Protein AF-A0AAD8FP89-F1 (afdb_monomer)

Structure (mmCIF, N/CA/C/O backbone):
data_AF-A0AAD8FP89-F1
#
_entry.id   AF-A0AAD8FP89-F1
#
loop_
_atom_site.group_PDB
_atom_site.id
_atom_site.type_symbol
_atom_site.label_atom_id
_atom_site.label_alt_id
_atom_site.label_comp_id
_atom_site.label_asym_id
_atom_site.label_entity_id
_atom_site.label_seq_id
_atom_site.pdbx_PDB_ins_code
_atom_site.Cartn_x
_atom_site.Cartn_y
_atom_site.Cartn_z
_atom_site.occupancy
_atom_site.B_iso_or_equiv
_atom_site.auth_seq_id
_atom_site.auth_comp_id
_atom_site.auth_asym_id
_atom_site.auth_atom_id
_atom_site.pdbx_PDB_model_num
ATOM 1 N N . MET A 1 1 ? 28.200 -33.437 -31.826 1.00 55.28 1 MET A N 1
ATOM 2 C CA . MET A 1 1 ? 26.961 -32.674 -32.112 1.00 55.28 1 MET A CA 1
ATOM 3 C C . MET A 1 1 ? 27.353 -31.212 -32.276 1.00 55.28 1 MET A C 1
ATOM 5 O O . MET A 1 1 ? 28.070 -30.703 -31.431 1.00 55.28 1 MET A O 1
ATOM 9 N N . SER A 1 2 ? 27.019 -30.616 -33.423 1.00 69.06 2 SER A N 1
ATOM 10 C CA . SER A 1 2 ? 27.700 -29.448 -34.011 1.00 69.06 2 SER A CA 1
ATOM 11 C C . SER A 1 2 ? 27.515 -28.133 -33.236 1.00 69.06 2 SER A C 1
ATOM 13 O O . SER A 1 2 ? 26.388 -27.765 -32.905 1.00 69.06 2 SER A O 1
ATOM 15 N N . SER A 1 3 ? 28.619 -27.410 -33.019 1.00 79.19 3 SER A N 1
ATOM 16 C CA . SER A 1 3 ? 28.738 -26.124 -32.308 1.00 79.19 3 SER A CA 1
ATOM 17 C C . SER A 1 3 ? 27.780 -25.030 -32.800 1.00 79.19 3 SER A C 1
ATOM 19 O O . SER A 1 3 ? 27.405 -24.149 -32.033 1.00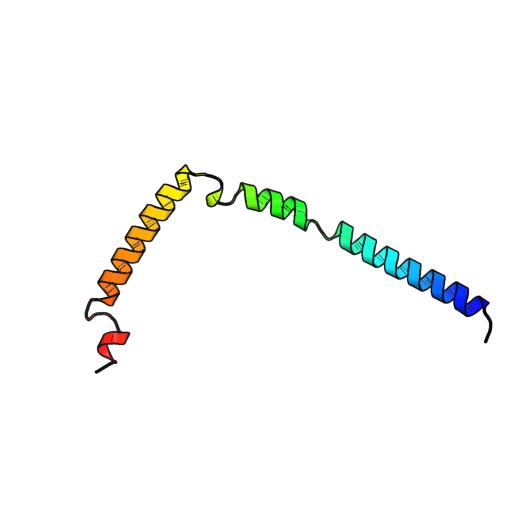 79.19 3 SER A O 1
ATOM 21 N N . ILE A 1 4 ? 27.309 -25.120 -34.047 1.00 87.50 4 ILE A N 1
ATOM 22 C CA . ILE A 1 4 ? 26.284 -24.227 -34.611 1.00 87.50 4 ILE A CA 1
ATOM 23 C C . ILE A 1 4 ? 24.973 -24.294 -33.821 1.00 87.50 4 ILE A C 1
ATOM 25 O O . ILE A 1 4 ? 24.395 -23.259 -33.509 1.00 87.50 4 ILE A O 1
ATOM 29 N N . LYS A 1 5 ? 24.540 -25.493 -33.412 1.00 83.56 5 LYS A N 1
ATOM 30 C CA . LYS A 1 5 ? 23.318 -25.654 -32.606 1.00 83.56 5 LYS A CA 1
ATOM 31 C C . LYS A 1 5 ? 23.447 -24.986 -31.236 1.00 83.56 5 LYS A C 1
ATOM 33 O O . 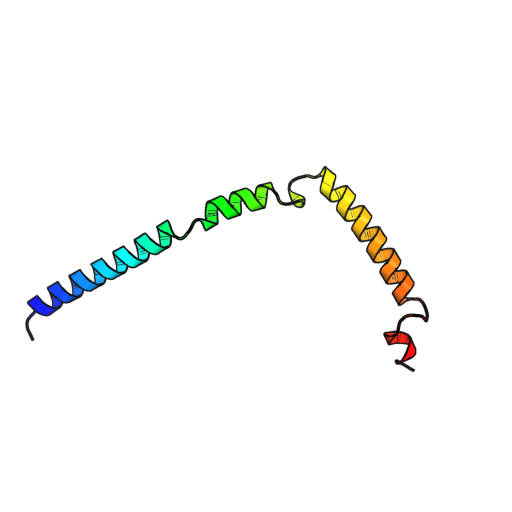LYS A 1 5 ? 22.469 -24.464 -30.715 1.00 83.56 5 LYS A O 1
ATOM 38 N N . TRP A 1 6 ? 24.654 -24.977 -30.673 1.00 86.50 6 TRP A N 1
ATOM 39 C CA . TRP A 1 6 ? 24.951 -24.322 -29.400 1.00 86.50 6 TRP A CA 1
ATOM 40 C C . TRP A 1 6 ? 24.879 -22.798 -29.503 1.00 86.50 6 TRP A C 1
ATOM 42 O O . TRP A 1 6 ? 24.284 -22.156 -28.642 1.00 86.50 6 TRP A O 1
ATOM 52 N N . ILE A 1 7 ? 25.422 -22.227 -30.581 1.00 87.50 7 ILE A N 1
ATOM 53 C CA . ILE A 1 7 ? 25.376 -20.780 -30.832 1.00 87.50 7 ILE A CA 1
ATOM 54 C C . ILE A 1 7 ? 23.928 -20.325 -31.050 1.00 87.50 7 ILE A C 1
ATOM 56 O O . ILE A 1 7 ? 23.489 -19.354 -30.434 1.00 87.50 7 ILE A O 1
ATOM 60 N N . THR A 1 8 ? 23.158 -21.059 -31.858 1.00 92.31 8 THR A N 1
ATOM 61 C CA . THR A 1 8 ? 21.743 -20.749 -32.100 1.00 92.31 8 THR A CA 1
ATOM 62 C C . THR A 1 8 ? 20.910 -20.853 -30.823 1.00 92.31 8 THR A C 1
ATOM 64 O O . THR A 1 8 ? 20.160 -19.932 -30.510 1.00 92.31 8 THR A O 1
ATOM 67 N N . ASN A 1 9 ? 21.073 -21.927 -30.043 1.00 89.06 9 ASN A N 1
ATOM 68 C CA . ASN A 1 9 ? 20.332 -22.092 -28.791 1.00 89.06 9 ASN A CA 1
ATOM 69 C C . ASN A 1 9 ? 20.686 -21.016 -27.758 1.00 89.06 9 ASN A C 1
ATOM 71 O O . ASN A 1 9 ? 19.798 -20.527 -27.066 1.00 89.06 9 ASN A O 1
ATOM 75 N N . SER A 1 10 ? 21.958 -20.620 -27.678 1.00 88.50 10 SER A N 1
ATOM 76 C CA . SER A 1 10 ? 22.400 -19.539 -26.794 1.00 88.50 10 SER A CA 1
ATOM 77 C C . SER A 1 10 ? 21.759 -18.202 -27.183 1.00 88.50 10 SER A C 1
ATOM 79 O O . SER A 1 10 ? 21.194 -17.516 -26.334 1.00 88.50 10 SER A O 1
ATOM 81 N N . GLY A 1 11 ? 21.737 -17.870 -28.479 1.00 92.00 11 GLY A N 1
ATOM 82 C CA . GLY A 1 11 ? 21.078 -16.657 -28.976 1.00 92.00 11 GLY A CA 1
ATOM 83 C C . GLY A 1 11 ? 19.579 -16.611 -28.659 1.00 92.00 11 GLY A C 1
ATOM 84 O O . GLY A 1 11 ? 19.075 -15.583 -28.211 1.00 92.00 11 GLY A O 1
ATOM 85 N N . ILE A 1 12 ? 18.878 -17.739 -28.815 1.00 92.75 12 ILE A N 1
ATOM 86 C CA . ILE A 1 12 ? 17.456 -17.858 -28.452 1.00 92.75 12 ILE A CA 1
ATOM 87 C C . ILE A 1 12 ? 17.258 -17.653 -26.944 1.00 92.75 12 ILE A C 1
ATOM 89 O O . ILE A 1 12 ? 16.340 -16.940 -26.539 1.00 92.75 12 ILE A O 1
ATOM 93 N N . LEU A 1 13 ? 18.130 -18.232 -26.112 1.00 94.00 13 LEU A N 1
ATOM 94 C CA . LEU A 1 13 ? 18.053 -18.115 -24.656 1.00 94.00 13 LEU A CA 1
ATOM 95 C C . LEU A 1 13 ? 18.205 -16.657 -24.199 1.00 94.00 13 LEU A C 1
ATOM 97 O O . LEU A 1 13 ? 17.380 -16.158 -23.436 1.00 94.00 13 LEU A O 1
ATOM 101 N N . PHE A 1 14 ? 19.219 -15.950 -24.705 1.00 94.38 14 PHE A N 1
ATOM 102 C CA . PHE A 1 14 ? 19.427 -14.538 -24.379 1.00 94.38 14 PHE A CA 1
ATOM 103 C C . PHE A 1 14 ? 18.294 -13.649 -24.900 1.00 94.38 14 PHE A C 1
ATOM 105 O O . PHE A 1 14 ? 17.860 -12.743 -24.189 1.00 94.38 14 PHE A O 1
ATOM 112 N N . GLY A 1 15 ? 17.759 -13.938 -26.091 1.00 94.38 15 GLY A N 1
ATOM 113 C CA . GLY A 1 15 ? 16.587 -13.242 -26.624 1.00 94.38 15 GLY A CA 1
ATOM 114 C C . GLY A 1 15 ? 15.347 -13.410 -25.740 1.00 94.38 15 GLY A C 1
ATOM 115 O O . GLY A 1 15 ? 14.653 -12.434 -25.456 1.00 94.38 15 GLY A O 1
ATOM 116 N N . ALA A 1 16 ? 15.097 -14.625 -25.243 1.00 93.75 16 ALA A N 1
ATOM 117 C CA . ALA A 1 16 ? 13.987 -14.905 -24.335 1.00 93.75 16 ALA A CA 1
ATOM 118 C C . ALA A 1 16 ? 14.152 -14.194 -22.981 1.00 93.75 16 ALA A C 1
ATOM 120 O O . ALA A 1 16 ? 13.207 -13.572 -22.496 1.00 93.75 16 ALA A O 1
ATOM 121 N N . ILE A 1 17 ? 15.356 -14.221 -22.398 1.00 93.94 17 ILE A N 1
ATOM 122 C CA . ILE A 1 17 ? 15.658 -13.525 -21.136 1.00 93.94 17 ILE A CA 1
ATOM 123 C C . ILE A 1 17 ? 15.468 -12.011 -21.293 1.00 93.94 17 ILE A C 1
ATOM 125 O O . ILE A 1 17 ? 14.842 -11.380 -20.443 1.00 93.94 17 ILE A O 1
ATOM 129 N N . GLY A 1 18 ? 15.951 -11.433 -22.398 1.00 92.56 18 GLY A N 1
ATOM 130 C CA . GLY A 1 18 ? 15.777 -10.012 -22.698 1.00 92.56 18 GLY A CA 1
ATOM 131 C C . GLY A 1 18 ? 14.307 -9.611 -22.839 1.00 92.56 18 GLY A C 1
ATOM 132 O O . GLY A 1 18 ? 13.897 -8.589 -22.291 1.00 92.56 18 GLY A O 1
ATOM 133 N N . MET A 1 19 ? 13.493 -10.440 -23.501 1.00 92.88 19 MET A N 1
ATOM 134 C CA . MET A 1 19 ? 12.049 -10.210 -23.617 1.00 92.88 19 MET A CA 1
ATOM 135 C C . MET A 1 19 ? 11.337 -10.272 -22.264 1.00 92.88 19 MET A C 1
ATOM 137 O O . MET A 1 19 ? 10.553 -9.378 -21.957 1.00 92.88 19 MET A O 1
ATOM 141 N N . VAL A 1 20 ? 11.630 -11.279 -21.435 1.00 91.44 20 VAL A N 1
ATOM 142 C CA . VAL A 1 20 ? 11.040 -11.399 -20.090 1.00 91.44 20 VAL A CA 1
ATOM 143 C C . VAL A 1 20 ? 11.420 -10.202 -19.221 1.00 91.44 20 VAL A C 1
ATOM 145 O O . VAL A 1 20 ? 10.556 -9.626 -18.563 1.00 91.44 20 VAL A O 1
ATOM 148 N N . TYR A 1 21 ? 12.687 -9.785 -19.254 1.00 89.00 21 TYR A N 1
ATOM 149 C CA . TYR A 1 21 ? 13.152 -8.625 -18.498 1.00 89.00 21 TYR A CA 1
ATOM 150 C C . TYR A 1 21 ? 12.486 -7.326 -18.968 1.00 89.00 21 TYR A C 1
ATOM 152 O O . TYR A 1 21 ? 12.001 -6.555 -18.144 1.00 89.00 21 TYR A O 1
ATOM 160 N N . GLY A 1 22 ? 12.389 -7.107 -20.284 1.00 88.69 22 GLY A N 1
ATOM 161 C CA . GLY A 1 22 ? 11.692 -5.947 -20.844 1.00 88.69 22 GLY A CA 1
ATOM 162 C C . GLY A 1 22 ? 10.205 -5.917 -20.484 1.00 88.69 22 GLY A C 1
ATOM 163 O O . GLY A 1 22 ? 9.657 -4.865 -20.164 1.00 88.69 22 GLY A O 1
ATOM 164 N N . PHE A 1 23 ? 9.547 -7.077 -20.465 1.00 88.44 23 PHE A N 1
ATOM 165 C CA . PHE A 1 23 ? 8.152 -7.171 -20.042 1.00 88.44 23 PHE A CA 1
ATOM 166 C C . PHE A 1 23 ? 7.991 -6.905 -18.539 1.00 88.44 23 PHE A C 1
ATOM 168 O O . PHE A 1 23 ? 7.057 -6.218 -18.129 1.00 88.44 23 PHE A O 1
ATOM 175 N N . TRP A 1 24 ? 8.915 -7.396 -17.709 1.00 82.38 24 TRP A N 1
ATOM 176 C CA . TRP A 1 24 ? 8.923 -7.159 -16.264 1.00 82.38 24 TRP A CA 1
ATOM 177 C C . TRP A 1 24 ? 9.084 -5.675 -15.914 1.00 82.38 24 TRP A C 1
ATOM 179 O O . TRP A 1 24 ? 8.367 -5.160 -15.059 1.00 82.38 24 TRP A O 1
ATOM 189 N N . THR A 1 25 ? 9.986 -4.958 -16.588 1.00 82.25 25 THR A N 1
ATOM 190 C CA . THR A 1 25 ? 10.187 -3.522 -16.337 1.00 82.25 25 THR A CA 1
ATOM 191 C C . THR A 1 25 ? 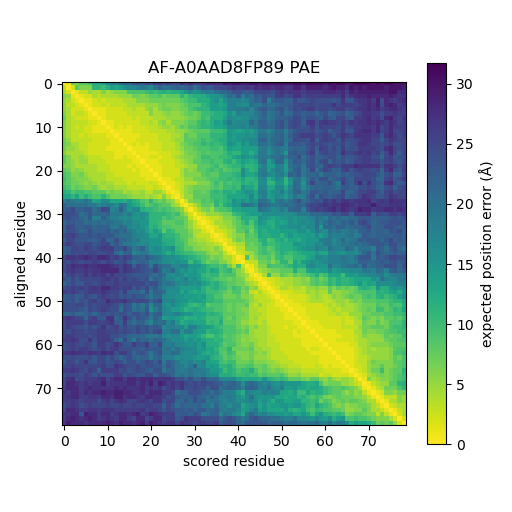8.994 -2.689 -16.802 1.00 82.25 25 THR A C 1
ATOM 193 O O . THR A 1 25 ? 8.557 -1.801 -16.072 1.00 82.25 25 THR A O 1
ATOM 196 N N . MET A 1 26 ? 8.396 -3.022 -17.951 1.00 78.75 26 MET A N 1
ATOM 197 C CA . MET A 1 26 ? 7.189 -2.356 -18.462 1.00 78.75 26 MET A CA 1
ATOM 198 C C . MET A 1 26 ? 5.972 -2.579 -17.547 1.00 78.75 26 MET A C 1
ATOM 200 O O . MET A 1 26 ? 5.166 -1.677 -17.329 1.00 78.75 26 MET A O 1
ATOM 204 N N . THR A 1 27 ? 5.839 -3.787 -16.991 1.00 73.94 27 THR A N 1
ATOM 205 C CA . THR A 1 27 ? 4.741 -4.183 -16.091 1.00 73.94 27 THR A CA 1
ATOM 206 C C . THR A 1 27 ? 5.015 -3.893 -14.618 1.00 73.94 27 THR A C 1
ATOM 208 O O . THR A 1 27 ? 4.204 -4.264 -13.770 1.00 73.94 27 THR A O 1
ATOM 211 N N . SER A 1 28 ? 6.095 -3.178 -14.292 1.00 65.69 28 SER A N 1
ATOM 212 C CA . SER A 1 28 ? 6.421 -2.720 -12.940 1.00 65.69 28 SER A CA 1
ATOM 213 C C . SER A 1 28 ? 6.040 -1.236 -12.722 1.00 65.69 28 SER A C 1
ATOM 215 O O . SER A 1 28 ? 6.899 -0.426 -12.368 1.00 65.69 28 SER A O 1
ATOM 217 N N . PRO A 1 29 ? 4.750 -0.827 -12.786 1.00 59.22 29 PRO A N 1
ATOM 218 C CA . PRO A 1 29 ? 4.313 0.506 -12.356 1.00 59.22 29 PRO A CA 1
ATOM 219 C C . PRO A 1 29 ? 4.351 0.655 -10.819 1.00 59.22 29 PRO A C 1
ATOM 221 O O . PRO A 1 29 ? 3.707 1.530 -10.240 1.00 59.22 29 PRO A O 1
ATOM 224 N N . 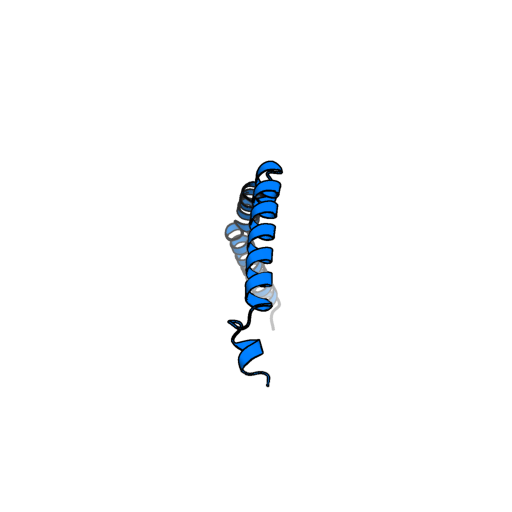GLY A 1 30 ? 5.047 -0.247 -10.120 1.00 61.97 30 GLY A N 1
ATOM 225 C CA . GLY A 1 30 ? 5.037 -0.362 -8.670 1.00 61.97 30 GLY A CA 1
ATOM 226 C C . GLY A 1 30 ? 5.716 0.806 -7.969 1.00 61.97 30 GLY A C 1
ATOM 227 O O . GLY A 1 30 ? 5.263 1.190 -6.898 1.00 61.97 30 GLY A O 1
ATOM 228 N N . GLU A 1 31 ? 6.761 1.399 -8.544 1.00 63.00 31 GLU A N 1
ATOM 229 C CA . GLU A 1 31 ? 7.503 2.466 -7.861 1.00 63.00 31 GLU A CA 1
ATOM 230 C C . GLU A 1 31 ? 6.769 3.806 -7.871 1.00 63.00 31 GLU A C 1
ATOM 232 O O . GLU A 1 31 ? 6.700 4.467 -6.836 1.00 63.00 31 GLU A O 1
ATOM 237 N N . GLU A 1 32 ? 6.155 4.189 -8.991 1.00 62.38 32 GLU A N 1
ATOM 238 C CA . GLU A 1 32 ? 5.349 5.412 -9.052 1.00 62.38 32 GLU A CA 1
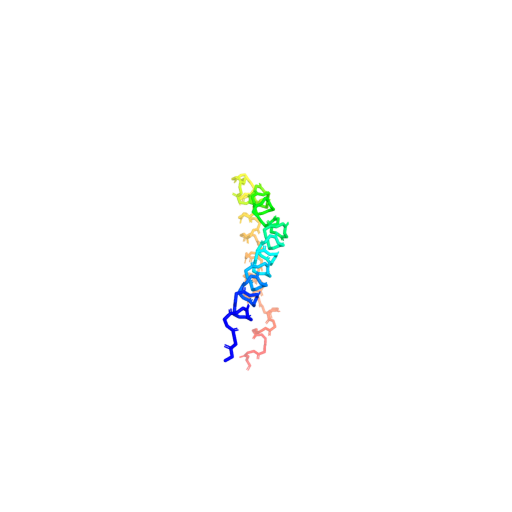ATOM 239 C C . GLU A 1 32 ? 4.079 5.287 -8.211 1.00 62.38 32 GLU A C 1
ATOM 241 O O . GLU A 1 32 ? 3.754 6.192 -7.442 1.00 62.38 32 GLU A O 1
ATOM 246 N N . ARG A 1 33 ? 3.406 4.127 -8.252 1.00 63.22 33 ARG A N 1
ATOM 247 C CA . ARG A 1 33 ? 2.245 3.886 -7.385 1.00 63.22 33 ARG A CA 1
ATOM 248 C C . ARG A 1 33 ? 2.620 3.861 -5.909 1.00 63.22 33 ARG A C 1
ATOM 250 O O . ARG A 1 33 ? 1.903 4.456 -5.117 1.00 63.22 33 ARG A O 1
ATOM 257 N N . LYS A 1 34 ? 3.749 3.257 -5.526 1.00 62.97 34 LYS A N 1
ATOM 258 C CA . LYS A 1 34 ? 4.233 3.296 -4.135 1.00 62.97 34 LYS A CA 1
ATOM 259 C C . LYS A 1 34 ? 4.544 4.723 -3.685 1.00 62.97 34 LYS A C 1
ATOM 261 O O . LYS A 1 34 ? 4.146 5.100 -2.590 1.00 62.97 34 LYS A O 1
ATOM 266 N N . LYS A 1 35 ? 5.188 5.536 -4.530 1.00 63.44 35 LYS A N 1
ATOM 267 C CA . LYS A 1 35 ? 5.469 6.951 -4.229 1.00 63.44 35 LYS A CA 1
ATOM 268 C C . LYS A 1 35 ? 4.194 7.782 -4.066 1.00 63.44 35 LYS A C 1
ATOM 270 O O . LYS A 1 35 ? 4.170 8.663 -3.213 1.00 63.44 35 LYS A O 1
ATOM 275 N N . ASN A 1 36 ? 3.147 7.496 -4.837 1.00 62.25 36 ASN A N 1
ATOM 276 C CA . ASN A 1 36 ? 1.857 8.179 -4.706 1.00 62.25 36 ASN A CA 1
ATOM 277 C C . ASN A 1 36 ? 1.086 7.709 -3.466 1.00 62.25 36 ASN A C 1
ATOM 279 O O . ASN A 1 36 ? 0.608 8.537 -2.704 1.00 62.25 36 ASN A O 1
ATOM 283 N N . ILE A 1 37 ? 1.077 6.402 -3.183 1.00 64.00 37 ILE A N 1
ATOM 284 C CA . ILE A 1 37 ? 0.441 5.847 -1.979 1.00 64.00 37 ILE A CA 1
ATOM 285 C C . ILE A 1 37 ? 1.082 6.418 -0.711 1.00 64.00 37 ILE A C 1
ATOM 287 O O . ILE A 1 37 ? 0.361 6.785 0.204 1.00 64.00 37 ILE A O 1
ATOM 291 N N . ILE A 1 38 ? 2.413 6.556 -0.662 1.00 62.16 38 ILE A N 1
ATOM 292 C CA . ILE A 1 38 ? 3.112 7.125 0.504 1.00 62.16 38 ILE A CA 1
ATOM 293 C C . ILE A 1 38 ? 2.730 8.596 0.742 1.00 62.16 38 ILE A C 1
ATOM 295 O O . ILE A 1 38 ? 2.664 9.024 1.891 1.00 62.16 38 ILE A O 1
ATOM 299 N N . LYS A 1 39 ? 2.447 9.366 -0.317 1.00 61.59 39 LYS A N 1
ATOM 300 C CA . LYS A 1 39 ? 1.979 10.758 -0.194 1.00 61.59 39 LYS A CA 1
ATOM 301 C C . LYS A 1 39 ? 0.548 10.855 0.335 1.00 61.59 39 LYS A C 1
ATOM 303 O O . LYS A 1 39 ? 0.236 11.815 1.031 1.00 61.59 39 LYS A O 1
ATOM 308 N N . ASP A 1 40 ? -0.278 9.856 0.037 1.00 63.03 40 ASP A N 1
ATOM 309 C CA . ASP A 1 40 ? -1.675 9.784 0.470 1.00 63.03 40 ASP A CA 1
ATOM 310 C C . ASP A 1 40 ? -1.852 9.058 1.816 1.00 63.03 40 ASP A C 1
ATOM 312 O O . ASP A 1 40 ? -2.976 8.923 2.310 1.00 63.03 40 ASP A O 1
ATOM 316 N N . LEU A 1 41 ? -0.763 8.582 2.440 1.00 64.75 41 LEU A N 1
ATOM 317 C CA . LEU A 1 41 ? -0.847 7.949 3.751 1.00 64.75 41 LEU A CA 1
ATOM 318 C C . LEU A 1 41 ? -1.299 8.974 4.804 1.00 64.75 41 LEU A C 1
ATOM 320 O O . LEU A 1 41 ? -0.750 10.077 4.880 1.00 64.75 41 LEU A O 1
ATOM 324 N N . PRO A 1 42 ? -2.242 8.601 5.687 1.00 58.62 42 PRO A N 1
ATOM 325 C CA . PRO A 1 42 ? -2.711 9.477 6.759 1.00 58.62 42 PRO A CA 1
ATOM 326 C C . PRO A 1 42 ? -1.593 9.869 7.742 1.00 58.62 42 PRO A C 1
ATOM 328 O O . PRO A 1 42 ? -1.736 10.868 8.440 1.00 58.62 42 PRO A O 1
ATOM 331 N N . GLU A 1 43 ? -0.483 9.121 7.761 1.00 61.16 43 GLU A N 1
ATOM 332 C CA . GLU A 1 43 ? 0.729 9.385 8.550 1.00 61.16 43 GLU A CA 1
ATOM 333 C C . GLU A 1 43 ? 1.580 10.548 8.011 1.00 61.16 43 GLU A C 1
ATOM 335 O O . GLU A 1 43 ? 2.351 11.137 8.764 1.00 61.16 43 GLU A O 1
ATOM 340 N N . ALA A 1 44 ? 1.440 10.922 6.733 1.00 62.81 44 ALA A N 1
ATOM 341 C CA . ALA A 1 44 ? 2.194 12.031 6.143 1.00 62.81 44 ALA A CA 1
ATOM 342 C C . ALA A 1 44 ? 1.689 13.411 6.610 1.00 62.81 44 ALA A C 1
ATOM 344 O O . ALA A 1 44 ? 2.393 14.411 6.464 1.00 62.81 44 ALA A O 1
ATOM 345 N N . ASN A 1 45 ? 0.477 13.477 7.180 1.00 66.88 45 ASN A N 1
ATOM 346 C CA . ASN A 1 45 ? -0.101 14.702 7.720 1.00 66.88 45 ASN A CA 1
ATOM 347 C C . ASN A 1 45 ? -0.134 14.654 9.263 1.00 66.88 45 ASN A C 1
ATOM 349 O O . ASN A 1 45 ? -0.995 13.968 9.826 1.00 66.88 45 ASN A O 1
ATOM 353 N N . PRO A 1 46 ? 0.726 15.423 9.963 1.00 67.12 46 PRO A N 1
ATOM 354 C CA . PRO A 1 46 ? 0.790 15.403 11.425 1.00 67.12 46 PRO A CA 1
ATOM 355 C C . PRO A 1 46 ? -0.533 15.815 12.092 1.00 67.12 46 PRO A C 1
ATOM 357 O O . PRO A 1 46 ? -0.841 15.341 13.182 1.00 67.12 46 PRO A O 1
ATOM 360 N N . LEU A 1 47 ? -1.366 16.620 11.421 1.00 69.62 47 LEU A N 1
ATOM 361 C CA . LEU A 1 47 ? -2.661 17.063 11.951 1.00 69.62 47 LEU A CA 1
ATOM 362 C C . LEU A 1 47 ? -3.699 15.929 11.995 1.00 69.62 47 LEU A C 1
ATOM 364 O O . LEU A 1 47 ? -4.459 15.819 12.953 1.00 69.62 47 LEU A O 1
ATOM 368 N N . ARG A 1 48 ? -3.705 15.039 10.992 1.00 69.50 48 ARG A N 1
ATOM 369 C CA . ARG A 1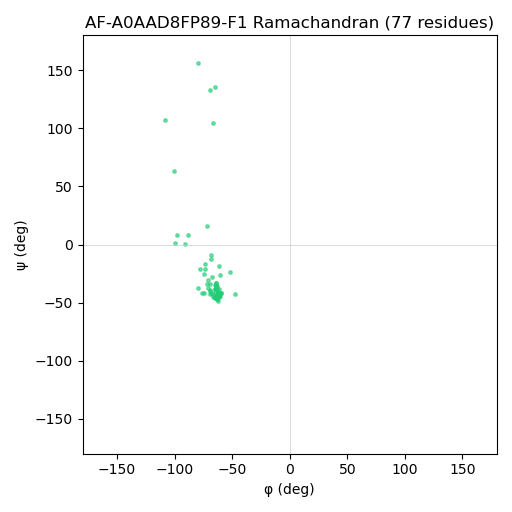 48 ? -4.612 13.873 10.965 1.00 69.50 48 ARG A CA 1
ATOM 370 C C . ARG A 1 48 ? -4.178 12.782 11.939 1.00 69.50 48 ARG A C 1
ATOM 372 O O . ARG A 1 48 ? -5.009 11.994 12.393 1.00 69.50 48 ARG A O 1
ATOM 379 N N . MET A 1 49 ? -2.889 12.735 12.273 1.00 74.00 49 MET A N 1
ATOM 380 C CA . MET A 1 49 ? -2.355 11.779 13.234 1.00 74.00 49 MET A CA 1
ATOM 381 C C . MET A 1 49 ? -2.938 12.028 14.631 1.00 74.00 49 MET A C 1
ATOM 383 O O . MET A 1 49 ? -3.421 11.084 15.253 1.00 74.00 49 MET A O 1
ATOM 387 N N . GLU A 1 50 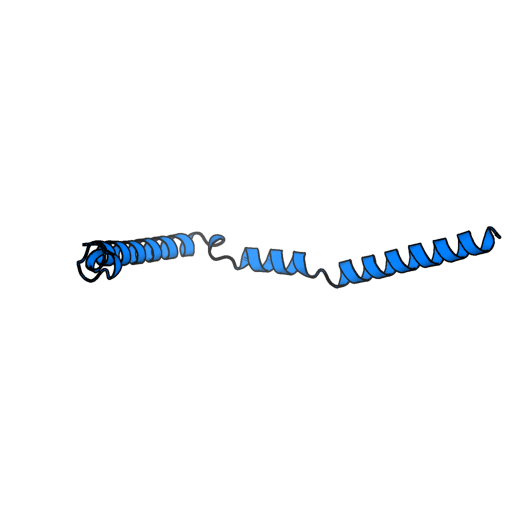? -3.007 13.284 15.085 1.00 78.75 50 GLU A N 1
ATOM 388 C CA . GLU A 1 50 ? -3.624 13.623 16.375 1.00 78.75 50 GLU A CA 1
ATOM 389 C C . GLU A 1 50 ? -5.109 13.245 16.442 1.00 78.75 50 GLU A C 1
ATOM 391 O O . GLU A 1 50 ? -5.561 12.665 17.431 1.00 78.75 50 GLU A O 1
ATOM 396 N N . GLU A 1 51 ? -5.872 13.528 15.385 1.00 77.56 51 GLU A N 1
ATOM 397 C CA . GLU A 1 51 ? -7.288 13.155 15.305 1.00 77.56 51 GLU A CA 1
ATOM 398 C C . GLU A 1 51 ? -7.465 11.632 15.361 1.00 77.56 51 GLU A C 1
ATOM 400 O O . GLU A 1 51 ? -8.272 11.126 16.144 1.00 77.56 51 GLU A O 1
ATOM 405 N N . SER A 1 52 ? -6.657 10.882 14.603 1.00 81.38 52 SER A N 1
ATOM 406 C CA . SER A 1 52 ? -6.695 9.415 14.600 1.00 81.38 52 SER A CA 1
ATOM 407 C C . SER A 1 52 ? -6.317 8.811 15.955 1.00 81.38 52 SER A C 1
ATOM 409 O O . SER A 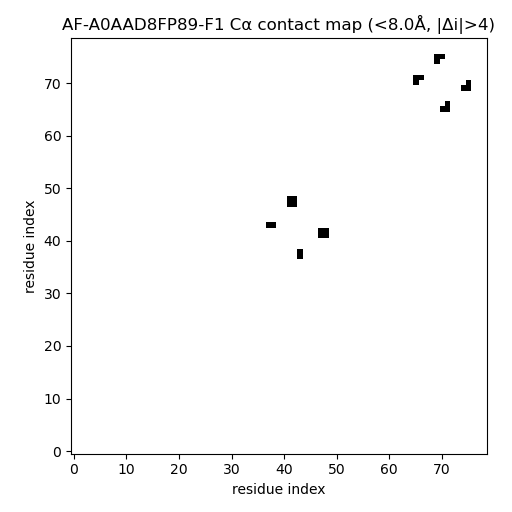1 52 ? -6.947 7.850 16.398 1.00 81.38 52 SER A O 1
ATOM 411 N N . GLN A 1 53 ? -5.348 9.403 16.659 1.00 81.94 53 GLN A N 1
ATOM 412 C CA . GLN A 1 53 ? -4.944 8.964 17.993 1.00 81.94 53 GLN A CA 1
ATOM 413 C C . GLN A 1 53 ? -6.056 9.201 19.014 1.00 81.94 53 GLN A C 1
ATOM 415 O O . GLN A 1 53 ? -6.348 8.312 19.813 1.00 81.94 53 GLN A O 1
ATOM 420 N N . ARG A 1 54 ? -6.727 10.360 18.966 1.00 85.81 54 ARG A N 1
ATOM 421 C CA . ARG A 1 54 ? -7.874 10.654 19.841 1.00 85.81 54 ARG A CA 1
ATOM 422 C C . ARG A 1 54 ? -9.029 9.687 19.589 1.00 85.81 54 ARG A C 1
ATOM 424 O O . ARG A 1 54 ? -9.587 9.153 20.545 1.00 85.81 54 ARG A O 1
ATOM 431 N N . LEU A 1 55 ? -9.350 9.415 18.324 1.00 86.81 55 LEU A N 1
ATOM 432 C CA . LEU A 1 55 ? -10.392 8.452 17.955 1.00 86.81 55 LEU A CA 1
ATOM 433 C C . LEU A 1 55 ? -10.045 7.030 18.407 1.00 86.81 55 LEU A C 1
ATOM 435 O O . LEU A 1 55 ? -10.881 6.355 19.004 1.00 86.81 55 LEU A O 1
ATOM 439 N N . THR A 1 56 ? -8.801 6.602 18.195 1.00 88.31 56 THR A N 1
ATOM 440 C CA . THR A 1 56 ? -8.317 5.282 18.626 1.00 88.31 56 THR A CA 1
ATOM 441 C C . THR A 1 56 ? -8.376 5.151 20.147 1.00 88.31 56 THR A C 1
ATOM 443 O O . THR A 1 56 ? -8.850 4.142 20.666 1.00 88.31 56 THR A O 1
ATOM 446 N N . ALA A 1 57 ? -7.973 6.188 20.886 1.00 90.94 57 ALA A N 1
ATOM 447 C CA . ALA A 1 57 ? -8.051 6.197 22.342 1.00 90.94 57 ALA A CA 1
ATOM 448 C C . ALA A 1 57 ? -9.500 6.105 22.851 1.00 90.94 57 ALA A C 1
ATOM 450 O O . ALA A 1 57 ? -9.760 5.396 23.823 1.00 90.94 57 ALA A O 1
ATOM 451 N N . LEU A 1 58 ? -10.449 6.784 22.199 1.00 91.25 58 LEU A N 1
ATOM 452 C CA . LEU A 1 58 ? -11.872 6.694 22.538 1.00 91.25 58 LEU A CA 1
ATOM 453 C C . LEU A 1 58 ? -12.438 5.297 22.254 1.00 91.25 58 LEU A C 1
ATOM 455 O O . LEU A 1 58 ? -13.096 4.725 23.120 1.00 91.25 58 LEU A O 1
ATOM 459 N N . GLN A 1 59 ? -12.134 4.714 21.092 1.00 91.62 59 GLN A N 1
ATOM 460 C CA . GLN A 1 59 ? -12.559 3.351 20.755 1.00 91.62 59 GLN A CA 1
ATOM 461 C C . GLN A 1 59 ? -12.006 2.321 21.744 1.00 91.62 59 GLN A C 1
ATOM 463 O O . GLN A 1 59 ? -12.747 1.469 22.227 1.00 91.62 59 GLN A O 1
ATOM 468 N N . LEU A 1 60 ? -10.724 2.428 22.105 1.00 92.75 60 LEU A N 1
ATOM 469 C CA . LEU A 1 60 ? -10.101 1.533 23.080 1.00 92.75 60 LEU A CA 1
ATOM 470 C C . LEU A 1 60 ? -10.721 1.661 24.474 1.00 92.75 60 LEU A C 1
ATOM 472 O O . LEU A 1 60 ? -10.853 0.653 25.165 1.00 92.75 60 LEU A O 1
ATOM 476 N N . ARG A 1 61 ? -11.134 2.866 24.887 1.00 90.50 61 ARG A N 1
ATOM 477 C CA . ARG A 1 61 ? -11.865 3.056 26.151 1.00 90.50 61 ARG A CA 1
ATOM 478 C C . ARG A 1 61 ? -13.204 2.324 26.139 1.00 90.50 61 ARG A C 1
ATOM 480 O O . ARG A 1 61 ? -13.473 1.591 27.081 1.00 90.50 61 ARG A O 1
ATOM 487 N N . VAL A 1 62 ? -13.980 2.456 25.063 1.00 88.94 62 VAL A N 1
ATOM 488 C CA . VAL A 1 62 ? -15.271 1.760 24.914 1.00 88.94 62 VAL A CA 1
ATOM 489 C C . VAL A 1 62 ? -15.083 0.242 24.906 1.00 88.94 62 VAL A C 1
ATOM 491 O O . VAL A 1 62 ? -15.809 -0.473 25.588 1.00 88.94 62 VAL A O 1
ATOM 494 N N . LEU A 1 63 ? -14.081 -0.265 24.182 1.00 87.81 63 LEU A N 1
ATOM 495 C CA . LEU A 1 63 ? -13.778 -1.699 24.160 1.00 87.81 63 LEU A CA 1
ATOM 496 C C . LEU A 1 63 ? -13.347 -2.220 25.533 1.00 87.81 63 LEU A C 1
ATOM 498 O O . LEU A 1 63 ? -13.731 -3.322 25.915 1.00 87.81 63 LEU A O 1
ATOM 502 N N . LYS A 1 64 ? -12.566 -1.435 26.280 1.00 88.31 64 LYS A N 1
ATOM 503 C CA . LYS A 1 64 ? -12.145 -1.782 27.638 1.00 88.31 64 LYS A CA 1
ATOM 504 C C . LYS A 1 64 ? -13.334 -1.834 28.595 1.00 88.31 64 LYS A C 1
ATOM 506 O O . LYS A 1 64 ? -13.472 -2.804 29.329 1.00 88.31 64 LYS A O 1
ATOM 511 N N . GLU A 1 65 ? -14.208 -0.836 28.544 1.00 86.62 65 GLU A N 1
ATOM 512 C CA . GLU A 1 65 ? -15.430 -0.788 29.350 1.00 86.62 65 GLU A CA 1
ATOM 513 C C . GLU A 1 65 ? -16.366 -1.963 29.023 1.00 86.62 65 GLU A C 1
ATOM 515 O O . GLU A 1 65 ? -16.834 -2.662 29.923 1.00 86.62 65 GLU A O 1
ATOM 520 N N . ALA A 1 66 ? -16.551 -2.277 27.737 1.00 84.94 66 ALA A N 1
ATOM 521 C CA . ALA A 1 66 ? -17.317 -3.444 27.305 1.00 84.94 66 ALA A CA 1
ATOM 522 C C . ALA A 1 66 ? -16.674 -4.774 27.745 1.00 84.94 66 ALA A C 1
ATOM 524 O O . ALA A 1 66 ? -17.382 -5.717 28.091 1.00 84.94 66 ALA A O 1
ATOM 525 N N . ALA A 1 67 ? -15.340 -4.860 27.763 1.00 82.44 67 ALA A N 1
ATOM 526 C CA . ALA A 1 67 ? -14.622 -6.048 28.217 1.00 82.44 67 ALA A CA 1
ATOM 527 C C . ALA A 1 67 ? -14.702 -6.255 29.740 1.00 82.44 67 ALA A C 1
ATOM 529 O O . ALA A 1 67 ? -14.731 -7.402 30.193 1.00 82.44 67 ALA A O 1
ATOM 530 N N . GLU A 1 68 ? -14.730 -5.165 30.512 1.00 82.00 68 GLU A N 1
ATOM 531 C CA . GLU A 1 68 ? -14.860 -5.168 31.974 1.00 82.00 68 GLU A CA 1
ATOM 532 C C . GLU A 1 68 ? -16.306 -5.421 32.441 1.00 82.00 68 GLU A C 1
ATOM 534 O O . GLU A 1 68 ? -16.508 -5.900 33.560 1.00 82.00 68 GLU A O 1
ATOM 539 N N . THR A 1 69 ? -17.303 -5.177 31.587 1.00 78.62 69 THR A N 1
ATOM 540 C CA . THR A 1 69 ? -18.732 -5.392 31.881 1.00 78.62 69 THR A CA 1
ATOM 541 C C . THR A 1 69 ? -19.140 -6.870 31.740 1.00 78.62 69 THR A C 1
ATOM 543 O O . THR A 1 69 ? -18.498 -7.657 31.041 1.00 78.62 69 THR A O 1
ATOM 546 N N . GLU A 1 70 ? -20.216 -7.284 32.419 1.00 62.97 70 GLU A N 1
ATOM 547 C CA . GLU A 1 70 ? -20.761 -8.656 32.355 1.00 62.97 70 GLU A CA 1
ATOM 548 C C . GLU A 1 70 ? -21.397 -9.027 31.001 1.00 62.97 70 GLU A C 1
ATOM 550 O O . GLU A 1 70 ? -21.594 -10.211 30.724 1.00 62.97 70 GLU A O 1
ATOM 555 N N . ASP A 1 71 ? -21.635 -8.045 30.124 1.00 66.19 71 ASP A N 1
ATOM 556 C CA . ASP A 1 71 ? -22.066 -8.254 28.731 1.00 66.19 71 ASP A CA 1
ATOM 557 C C . ASP A 1 71 ? -20.978 -8.897 27.858 1.00 66.19 71 ASP A C 1
ATOM 559 O O . ASP A 1 71 ? -21.229 -9.327 26.727 1.00 66.19 71 ASP A O 1
ATOM 563 N N . ASN A 1 72 ? -19.757 -9.014 28.382 1.00 67.56 72 ASN A N 1
ATOM 564 C CA . ASN A 1 72 ? -18.702 -9.761 27.734 1.00 67.56 72 ASN A CA 1
ATOM 565 C C . ASN A 1 72 ? -19.039 -11.264 27.709 1.00 67.56 72 ASN A C 1
ATOM 567 O O . ASN A 1 72 ? -18.870 -11.993 28.691 1.00 67.56 72 ASN A O 1
ATOM 571 N N . ILE A 1 73 ? -19.437 -11.736 26.526 1.00 72.56 73 ILE A N 1
ATOM 572 C CA . ILE A 1 73 ? -19.730 -13.139 26.204 1.00 72.56 73 ILE A CA 1
ATOM 573 C C . ILE A 1 73 ? -18.605 -14.063 26.703 1.00 72.56 73 ILE A C 1
ATOM 575 O O . ILE A 1 73 ? -18.879 -15.094 27.312 1.00 72.56 73 ILE A O 1
ATOM 579 N N . SER A 1 74 ? -17.337 -13.675 26.529 1.00 73.81 74 SER A N 1
ATOM 580 C CA . SER A 1 74 ? -16.196 -14.494 26.964 1.00 73.81 74 SER A CA 1
ATOM 581 C C . SER A 1 74 ? -16.073 -14.617 28.488 1.00 73.81 74 SER A C 1
ATOM 583 O O . SER A 1 74 ? -15.606 -15.640 28.978 1.00 73.81 74 SER A O 1
ATOM 585 N N . ARG A 1 75 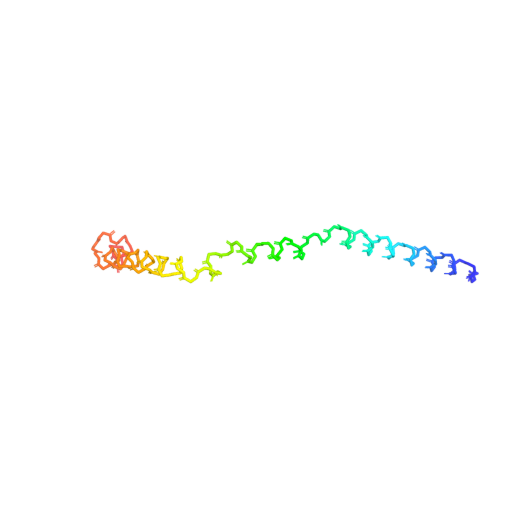? -16.540 -13.622 29.253 1.00 66.69 75 ARG A N 1
ATOM 586 C CA . ARG A 1 75 ? -16.560 -13.661 30.723 1.00 66.69 75 ARG A CA 1
ATOM 587 C C . ARG A 1 75 ? -17.732 -14.487 31.250 1.00 66.69 75 ARG A C 1
ATOM 589 O O . ARG A 1 75 ? -17.568 -15.216 32.225 1.00 66.69 75 ARG A O 1
ATOM 596 N N . ARG A 1 76 ? -18.892 -14.410 30.590 1.00 64.19 76 ARG A N 1
ATOM 597 C CA . ARG A 1 76 ? -20.113 -15.137 30.971 1.00 64.19 76 ARG A CA 1
ATOM 598 C C . ARG A 1 76 ? -19.976 -16.661 30.862 1.00 64.19 76 ARG A C 1
ATOM 600 O O . ARG A 1 76 ? -20.540 -17.363 31.690 1.00 64.19 76 ARG A O 1
ATOM 607 N N . TYR A 1 77 ? -19.228 -17.161 29.877 1.00 67.88 77 TYR A N 1
ATOM 608 C CA . TYR A 1 77 ? -19.036 -18.603 29.640 1.00 67.88 77 TYR A CA 1
ATOM 609 C C . TYR A 1 77 ? -17.733 -19.179 30.233 1.00 67.88 77 TYR A C 1
ATOM 611 O O . TYR A 1 77 ? -17.387 -20.319 29.941 1.00 67.88 77 TYR A O 1
ATOM 619 N N . SER A 1 78 ? -16.994 -18.402 31.033 1.00 64.00 78 SER A N 1
ATOM 620 C CA . SER A 1 78 ? -15.712 -18.809 31.646 1.00 64.00 78 SER A CA 1
ATOM 621 C C . SER A 1 78 ? -15.846 -19.262 33.117 1.00 64.00 78 SER A C 1
ATOM 623 O O . SER A 1 78 ? -14.859 -19.621 33.757 1.00 64.00 78 SER A O 1
ATOM 625 N N . LYS A 1 79 ? -17.067 -19.262 33.665 1.00 55.34 79 LYS A N 1
ATOM 626 C CA . LYS A 1 79 ? -17.421 -19.888 34.951 1.00 55.34 79 LYS A CA 1
ATOM 627 C C . LYS A 1 79 ? -18.189 -21.176 34.706 1.00 55.34 79 LYS A C 1
ATOM 629 O O . LYS A 1 79 ? -17.993 -22.105 35.516 1.00 55.34 79 LYS A O 1
#

Foldseek 3Di:
DDCVVVVVVVVVVVVVVVVVVVVVVVPCPPPVVVVVVVCVDLVVDPVSVVVVVVVVVVVVVVVVVCCPDPVPPVVVPPD

Organism: NCBI:txid40147

Mean predicted aligned error: 14.79 Å

Solvent-accessible surface area (backbone atoms only — not comparable to full-atom values): 4637 Å² total; per-residue (Å²): 135,66,68,66,61,55,54,53,53,50,53,51,51,53,52,52,52,51,51,52,52,54,50,50,59,72,70,50,64,56,64,64,51,49,57,51,50,57,68,69,35,65,80,70,38,72,72,54,42,56,55,50,50,54,52,50,52,52,53,52,50,53,53,49,53,48,61,75,38,81,84,22,63,74,65,67,76,71,117

Sequence (79 aa):
MSSIKWITNSGILFGAIGMVYGFWTMTSPGEERKKNIIKDLPEANPLRMEESQRLTALQLRVLKEAAETEDNISRRYSK

Secondary structure (DSSP, 8-state):
--HHHHHHHHHHHHHHHHHHHHHHHHT-THHHHHHHHHHT-GGG-HHHHHHHHHHHHHHHHHHHHHHHSTT-HHHHT--

pLDDT: mean 77.49, std 12.26, range [55.28, 94.38]

Radius of gyration: 29.37 Å; Cα contacts (8 Å, |Δi|>4): 12; chains: 1; bounding box: 51×50×70 Å

InterPro domains:
  IPR027896 Ubiquinol-cytochrome-c reductase complex assembly factor 3 [PF15141] (1-76)
  IPR027896 Ubiquinol-cytochrome-c reductase complex assembly factor 3 [PTHR36465] (4-77)